Protein AF-A0A844IIH7-F1 (afdb_monomer_lite)

Sequence (148 aa):
MEWCVTLSLTHPTFAPYLIHIPNNVRYIDTTTEAIKEIASNPGGIYYASASEIVSQCNIKSLPIGQIKTSLVPPYRLPRIPQSKCPRRRNKINYDDFRNGNYPITRNLFVIIKQNGQSEEQAGKAYADWLLTDQGQELIENAGFIRIK

Structure (mmCIF, N/CA/C/O backbone):
data_AF-A0A844IIH7-F1
#
_entry.id   AF-A0A844IIH7-F1
#
loop_
_atom_site.group_PDB
_atom_site.id
_atom_site.type_symbol
_atom_site.label_atom_id
_atom_site.label_alt_id
_atom_site.label_comp_id
_atom_site.label_asym_id
_atom_site.label_entity_id
_atom_site.label_seq_id
_atom_site.pdbx_PDB_ins_code
_atom_site.Cartn_x
_atom_site.Cartn_y
_atom_site.Cartn_z
_atom_site.occupancy
_atom_site.B_iso_or_equiv
_atom_site.auth_seq_id
_atom_site.auth_comp_id
_atom_site.auth_asym_id
_atom_site.auth_atom_id
_atom_site.pdbx_PDB_model_num
ATOM 1 N N . MET A 1 1 ? 4.405 10.979 21.625 1.00 32.50 1 MET A N 1
ATOM 2 C CA . MET A 1 1 ? 3.662 9.737 21.909 1.00 32.50 1 MET A CA 1
ATOM 3 C C . MET A 1 1 ? 4.666 8.619 21.859 1.00 32.50 1 MET A C 1
ATOM 5 O O . MET A 1 1 ? 5.212 8.325 20.804 1.00 32.50 1 MET A O 1
ATOM 9 N N . GLU A 1 2 ? 5.029 8.197 23.059 1.00 30.05 2 GLU A N 1
ATOM 10 C CA . GLU A 1 2 ? 6.169 7.357 23.374 1.00 30.05 2 GLU A CA 1
ATOM 11 C C . GLU A 1 2 ? 6.027 5.949 22.811 1.00 30.05 2 GLU A C 1
ATOM 13 O O . GLU A 1 2 ? 4.968 5.322 22.855 1.00 30.05 2 GLU A O 1
ATOM 18 N N . TRP A 1 3 ? 7.149 5.454 22.310 1.00 28.56 3 TRP A N 1
ATOM 19 C CA . TRP A 1 3 ? 7.369 4.053 22.026 1.00 28.56 3 TRP A CA 1
ATOM 20 C C . 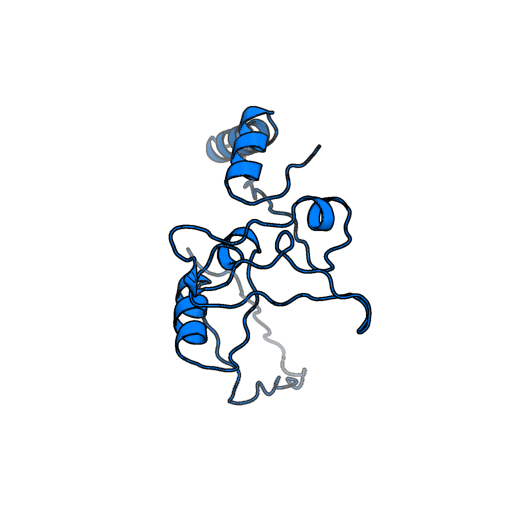TRP A 1 3 ? 7.387 3.287 23.348 1.00 28.56 3 TRP A C 1
ATOM 22 O O . TRP A 1 3 ? 8.332 3.398 24.126 1.00 28.56 3 TRP A O 1
ATOM 32 N N . CYS A 1 4 ? 6.358 2.481 23.598 1.00 28.75 4 CYS A N 1
ATOM 33 C CA . CYS A 1 4 ? 6.447 1.431 24.601 1.00 28.75 4 CYS A CA 1
ATOM 34 C C . CYS A 1 4 ? 7.271 0.279 24.009 1.00 28.75 4 CYS A C 1
ATOM 36 O O . CYS A 1 4 ? 6.738 -0.638 23.390 1.00 28.75 4 CYS A O 1
ATOM 38 N N . VAL A 1 5 ? 8.591 0.358 24.175 1.00 35.03 5 VAL A N 1
ATOM 39 C CA . VAL A 1 5 ? 9.467 -0.817 24.231 1.00 35.03 5 VAL A CA 1
ATOM 40 C C . VAL A 1 5 ? 10.253 -0.714 25.532 1.00 35.03 5 VAL A C 1
ATOM 42 O O . VAL A 1 5 ? 11.440 -0.411 25.557 1.00 35.03 5 VAL A O 1
ATOM 45 N N . THR A 1 6 ? 9.570 -0.941 26.649 1.00 30.81 6 THR A N 1
ATOM 46 C CA . THR A 1 6 ? 10.218 -1.233 27.930 1.00 30.81 6 THR A CA 1
ATOM 47 C C . THR A 1 6 ? 10.381 -2.744 28.038 1.00 30.81 6 THR A C 1
ATOM 49 O O . THR A 1 6 ? 9.588 -3.437 28.667 1.00 30.81 6 THR A O 1
ATOM 52 N N . LEU A 1 7 ? 11.432 -3.277 27.415 1.00 29.22 7 LEU A N 1
ATOM 53 C CA . LEU A 1 7 ? 11.997 -4.568 27.809 1.00 29.22 7 LEU A CA 1
ATOM 54 C C . LEU A 1 7 ? 13.049 -4.284 28.886 1.00 29.22 7 LEU A C 1
ATOM 56 O O . LEU A 1 7 ? 14.242 -4.174 28.616 1.00 29.22 7 LEU A O 1
ATOM 60 N N . SER A 1 8 ? 12.582 -4.104 30.124 1.00 31.02 8 SER A N 1
ATOM 61 C CA . SER A 1 8 ? 13.458 -4.118 31.296 1.00 31.02 8 SER A CA 1
ATOM 62 C C . SER A 1 8 ? 13.851 -5.569 31.576 1.00 31.02 8 SER A C 1
ATOM 64 O O . SER A 1 8 ? 13.122 -6.309 32.232 1.00 31.02 8 SER A O 1
ATOM 66 N N . LEU A 1 9 ? 14.987 -5.999 31.028 1.00 34.38 9 LEU A N 1
ATOM 67 C CA . LEU A 1 9 ? 15.642 -7.251 31.403 1.00 34.38 9 LEU A CA 1
ATOM 68 C C . LEU A 1 9 ? 16.663 -6.960 32.503 1.00 34.38 9 LEU A C 1
ATOM 70 O O . LEU A 1 9 ? 17.866 -6.908 32.267 1.00 34.38 9 LEU A O 1
ATOM 74 N N . THR A 1 10 ? 16.192 -6.780 33.732 1.00 42.12 10 THR A N 1
ATOM 75 C CA . THR A 1 10 ? 17.051 -6.907 34.911 1.00 42.12 10 THR A CA 1
ATOM 76 C C . THR A 1 10 ? 17.091 -8.377 35.321 1.00 42.12 10 THR A C 1
ATOM 78 O O . THR A 1 10 ? 16.328 -8.762 36.196 1.00 42.12 10 THR A O 1
ATOM 81 N N . HIS A 1 11 ? 17.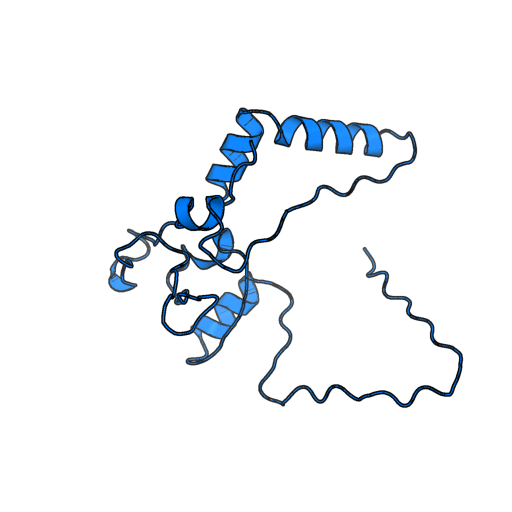917 -9.198 34.661 1.00 33.06 11 HIS A N 1
ATOM 82 C CA . HIS A 1 11 ? 18.519 -10.435 35.199 1.00 33.06 11 HIS A CA 1
ATOM 83 C C . HIS A 1 11 ? 19.737 -10.818 34.325 1.00 33.06 11 HIS A C 1
ATOM 85 O O . HIS A 1 11 ? 19.590 -10.968 33.110 1.00 33.06 11 HIS A O 1
ATOM 91 N N . PRO A 1 12 ? 20.948 -10.963 34.895 1.00 45.81 12 PRO A N 1
ATOM 92 C CA . PRO A 1 12 ? 22.164 -11.165 34.119 1.00 45.81 12 PRO A CA 1
ATOM 93 C C . PRO A 1 12 ? 22.390 -12.665 33.916 1.00 45.81 12 PRO A C 1
ATOM 95 O O . PRO A 1 12 ? 22.898 -13.319 34.817 1.00 45.81 12 PRO A O 1
ATOM 98 N N . THR A 1 13 ? 21.968 -13.244 32.787 1.00 44.81 13 THR A N 1
ATOM 99 C CA . THR A 1 13 ? 22.442 -14.576 32.308 1.00 44.81 13 THR A CA 1
ATOM 100 C C . THR A 1 13 ? 21.943 -14.953 30.905 1.00 44.81 13 THR A C 1
ATOM 102 O O . THR A 1 13 ? 21.889 -16.127 30.555 1.00 44.81 13 THR A O 1
ATOM 105 N N . PHE A 1 14 ? 21.651 -13.979 30.041 1.00 44.88 14 PHE A N 1
ATOM 106 C CA . PHE A 1 14 ? 21.502 -14.237 28.606 1.00 44.88 14 PHE A CA 1
ATOM 107 C C . PHE A 1 14 ? 22.575 -13.459 27.853 1.00 44.88 14 PHE A C 1
ATOM 109 O O . PHE A 1 14 ? 22.527 -12.235 27.763 1.00 44.88 14 PHE A O 1
ATOM 116 N N . ALA A 1 15 ? 23.579 -14.179 27.352 1.00 40.94 15 ALA A N 1
ATOM 117 C CA . ALA A 1 15 ? 24.555 -13.633 26.422 1.00 40.94 15 ALA A CA 1
ATOM 118 C C . ALA A 1 15 ? 23.800 -13.042 25.214 1.00 40.94 15 ALA A C 1
ATOM 120 O O . ALA A 1 15 ? 23.024 -13.765 24.580 1.00 40.94 15 ALA A O 1
ATOM 121 N N . PRO A 1 16 ? 23.966 -11.747 24.897 1.00 49.78 16 PRO A N 1
ATOM 122 C CA . PRO A 1 16 ? 23.274 -11.156 23.772 1.00 49.78 16 PRO A CA 1
ATOM 123 C C . PRO A 1 16 ? 23.910 -11.718 22.504 1.00 49.78 16 PRO A C 1
ATOM 125 O O . PRO A 1 16 ? 25.093 -11.505 22.239 1.00 49.78 16 PRO A O 1
ATOM 128 N N . TYR A 1 17 ? 23.122 -12.416 21.692 1.00 51.12 17 TYR A N 1
ATOM 129 C CA . TYR A 1 17 ? 23.420 -12.493 20.271 1.00 51.12 17 TYR A CA 1
ATOM 130 C C . TYR A 1 17 ? 23.379 -11.056 19.746 1.00 51.12 17 TYR A C 1
ATOM 132 O O . TYR A 1 17 ? 22.315 -10.515 19.452 1.00 51.12 17 TYR A O 1
ATOM 140 N N . LEU A 1 18 ? 24.543 -10.406 19.703 1.00 55.38 18 LEU A N 1
ATOM 141 C CA . LEU A 1 18 ? 24.745 -9.161 18.982 1.00 55.38 18 LEU A CA 1
ATOM 142 C C . LEU A 1 18 ? 24.399 -9.452 17.523 1.00 55.38 18 LEU A C 1
ATOM 144 O O . LEU A 1 18 ? 25.179 -10.073 16.802 1.00 55.38 18 LEU A O 1
ATOM 148 N N . ILE A 1 19 ? 23.203 -9.043 17.103 1.00 63.03 19 ILE A N 1
ATOM 149 C CA . ILE A 1 19 ? 22.839 -8.999 15.692 1.00 63.03 19 ILE A CA 1
ATOM 150 C C . ILE A 1 19 ? 23.809 -8.002 15.058 1.00 63.03 19 ILE A C 1
ATOM 152 O O . ILE A 1 19 ? 23.652 -6.790 15.194 1.00 63.03 19 ILE A O 1
ATOM 156 N N . HIS A 1 20 ? 24.863 -8.514 14.425 1.00 78.12 20 HIS A N 1
ATOM 157 C CA . HIS A 1 20 ? 25.786 -7.692 13.662 1.00 78.12 20 HIS A CA 1
ATOM 158 C C . HIS A 1 20 ? 25.077 -7.271 12.380 1.00 78.12 20 HIS A C 1
ATOM 160 O O . HIS A 1 20 ? 24.970 -8.037 11.422 1.00 78.12 20 HIS A O 1
ATOM 166 N N . ILE A 1 21 ? 24.541 -6.058 12.395 1.00 77.12 21 ILE A N 1
ATOM 167 C CA . ILE A 1 21 ? 23.981 -5.434 11.209 1.00 77.12 21 ILE A CA 1
ATOM 168 C C . ILE A 1 21 ? 25.163 -4.961 10.362 1.00 77.12 21 ILE A C 1
ATOM 170 O O . ILE A 1 21 ? 25.964 -4.161 10.850 1.00 77.12 21 ILE A O 1
ATOM 174 N N . PRO A 1 22 ? 25.319 -5.459 9.125 1.00 83.69 22 PRO A N 1
ATOM 175 C CA . PRO A 1 22 ? 26.442 -5.058 8.298 1.00 83.69 22 PRO A CA 1
ATOM 176 C C . PRO A 1 22 ? 26.363 -3.559 7.978 1.00 83.69 22 PRO A C 1
ATOM 178 O O . PRO A 1 22 ? 25.281 -2.988 7.843 1.00 83.69 22 PRO A O 1
ATOM 181 N N . ASN A 1 23 ? 27.527 -2.920 7.831 1.00 85.25 23 ASN A N 1
ATOM 182 C CA . ASN A 1 23 ? 27.671 -1.459 7.701 1.00 85.25 23 ASN A CA 1
ATOM 183 C C . ASN A 1 23 ? 26.930 -0.837 6.497 1.00 85.25 23 ASN A C 1
ATOM 185 O O . ASN A 1 23 ? 26.834 0.382 6.391 1.00 85.25 23 ASN A O 1
ATOM 189 N N . ASN A 1 24 ? 26.440 -1.656 5.566 1.00 86.81 24 ASN A N 1
ATOM 190 C CA . ASN A 1 24 ? 25.668 -1.238 4.398 1.00 86.81 24 ASN A CA 1
ATOM 191 C C . ASN A 1 24 ? 24.147 -1.203 4.640 1.00 86.81 24 ASN A C 1
ATOM 193 O O . ASN A 1 24 ? 23.399 -0.875 3.720 1.00 86.81 24 ASN A O 1
ATOM 197 N N . VAL A 1 25 ? 23.679 -1.540 5.843 1.00 91.69 25 VAL A N 1
ATOM 198 C CA . VAL A 1 25 ? 22.272 -1.419 6.237 1.00 91.69 25 VAL A CA 1
ATOM 199 C C . VAL A 1 25 ? 22.090 -0.131 7.030 1.00 91.69 25 VAL A C 1
ATOM 201 O O . VAL A 1 25 ? 22.803 0.130 7.996 1.00 91.69 25 VAL A O 1
ATOM 204 N N . ARG A 1 26 ? 21.114 0.681 6.623 1.00 90.44 26 ARG A N 1
ATOM 205 C CA . ARG A 1 26 ? 20.768 1.945 7.278 1.00 90.44 26 ARG A CA 1
ATOM 206 C C . ARG A 1 26 ? 19.304 1.928 7.684 1.00 90.44 26 ARG A C 1
ATOM 208 O O . ARG A 1 26 ? 18.444 1.576 6.878 1.00 90.44 26 ARG A O 1
ATOM 215 N N . TYR A 1 27 ? 19.036 2.333 8.919 1.00 91.88 27 TYR A N 1
ATOM 216 C CA . TYR A 1 27 ? 17.680 2.599 9.380 1.00 91.88 27 TYR A CA 1
ATOM 217 C C . TYR A 1 27 ? 17.199 3.937 8.821 1.00 91.88 27 TYR A C 1
ATOM 219 O O . TYR A 1 27 ? 17.949 4.913 8.803 1.00 91.88 27 TYR A O 1
ATOM 227 N N . ILE A 1 28 ? 15.962 3.951 8.330 1.00 94.19 28 ILE A N 1
ATOM 228 C CA . ILE A 1 28 ? 15.273 5.135 7.820 1.00 94.19 28 ILE A CA 1
ATOM 229 C C . ILE A 1 28 ? 13.844 5.080 8.352 1.00 94.19 28 ILE A C 1
ATOM 231 O O . ILE A 1 28 ? 13.190 4.040 8.239 1.00 94.19 28 ILE A O 1
ATOM 235 N N . ASP A 1 29 ? 13.376 6.188 8.917 1.00 93.50 29 ASP A N 1
ATOM 236 C CA . ASP A 1 29 ? 12.142 6.217 9.702 1.00 93.50 29 ASP A CA 1
ATOM 237 C C . ASP A 1 29 ? 10.880 6.231 8.833 1.00 93.50 29 ASP A C 1
ATOM 239 O O . ASP A 1 29 ? 9.841 5.704 9.234 1.00 93.50 29 ASP A O 1
ATOM 243 N N . THR A 1 30 ? 10.949 6.810 7.628 1.00 95.62 30 THR A N 1
ATOM 244 C CA . THR A 1 30 ? 9.768 6.989 6.773 1.00 95.62 30 THR A CA 1
ATOM 245 C C . THR A 1 30 ? 9.961 6.482 5.345 1.00 95.62 30 THR A C 1
ATOM 247 O O . THR A 1 30 ? 11.035 6.600 4.748 1.00 95.62 30 THR A O 1
ATOM 250 N N . THR A 1 31 ? 8.872 5.998 4.733 1.00 95.56 31 THR A N 1
ATOM 251 C CA . THR A 1 31 ? 8.849 5.618 3.310 1.00 95.56 31 THR A CA 1
ATOM 252 C C . THR A 1 31 ? 9.296 6.774 2.407 1.00 95.56 31 THR A C 1
ATOM 254 O O . THR A 1 31 ? 10.020 6.566 1.436 1.00 95.56 31 THR A O 1
ATOM 257 N N . THR A 1 32 ? 8.908 8.012 2.728 1.00 95.81 32 THR A N 1
ATOM 258 C CA . THR A 1 32 ? 9.266 9.204 1.943 1.00 95.81 32 THR A CA 1
ATOM 259 C C . THR A 1 32 ? 10.773 9.457 1.927 1.00 95.81 32 THR A C 1
ATOM 261 O O . THR A 1 32 ? 11.333 9.749 0.869 1.00 95.81 32 THR A O 1
ATOM 264 N N . GLU A 1 33 ? 11.441 9.352 3.076 1.00 96.12 33 GLU A N 1
ATOM 265 C CA . GLU A 1 33 ? 12.900 9.486 3.164 1.00 96.12 33 GLU A CA 1
ATOM 266 C C . GLU A 1 33 ? 13.598 8.336 2.442 1.00 96.12 33 GLU A C 1
ATOM 268 O O . GLU A 1 33 ? 14.520 8.576 1.665 1.00 96.12 33 GLU A O 1
ATOM 273 N N . ALA A 1 34 ? 13.100 7.107 2.598 1.00 96.12 34 ALA A N 1
ATOM 274 C CA . ALA A 1 34 ? 13.669 5.942 1.933 1.00 96.12 34 ALA A CA 1
ATOM 275 C C . ALA A 1 34 ? 13.576 6.043 0.400 1.00 96.12 34 ALA A C 1
ATOM 277 O O . ALA A 1 34 ? 14.533 5.717 -0.302 1.00 96.12 34 ALA A O 1
ATOM 278 N N . ILE A 1 35 ? 12.464 6.559 -0.139 1.00 95.94 35 ILE A N 1
ATOM 279 C CA . ILE A 1 35 ? 12.315 6.814 -1.580 1.00 95.94 35 ILE A CA 1
ATOM 280 C C . ILE A 1 35 ? 13.361 7.829 -2.068 1.00 95.94 35 ILE A C 1
ATOM 282 O O . ILE A 1 35 ? 13.961 7.616 -3.124 1.00 95.94 35 ILE A O 1
ATOM 286 N N . LYS A 1 36 ? 13.596 8.919 -1.322 1.00 95.50 36 LYS A N 1
ATOM 287 C CA . LYS A 1 36 ? 14.614 9.931 -1.668 1.00 95.50 36 LYS A CA 1
ATOM 288 C C . LYS A 1 36 ? 16.029 9.348 -1.627 1.00 95.50 36 LYS A C 1
ATOM 290 O O . LYS A 1 36 ? 16.821 9.618 -2.531 1.00 95.50 36 LYS A O 1
ATOM 295 N N . GLU A 1 37 ? 16.317 8.529 -0.617 1.00 95.38 37 GLU A N 1
ATOM 296 C CA . GLU A 1 37 ? 17.615 7.878 -0.453 1.00 95.38 37 GLU A CA 1
ATOM 297 C C . GLU A 1 37 ? 17.890 6.907 -1.609 1.00 95.38 37 GLU A C 1
ATOM 299 O O . GLU A 1 37 ? 18.922 7.009 -2.265 1.00 95.38 37 GLU A O 1
ATOM 304 N N . ILE A 1 38 ? 16.956 6.008 -1.932 1.00 94.75 38 ILE A N 1
ATOM 305 C CA . ILE A 1 38 ? 17.140 5.031 -3.020 1.00 94.75 38 ILE A CA 1
ATOM 306 C C . ILE A 1 38 ? 17.246 5.709 -4.382 1.00 94.75 38 ILE A C 1
ATOM 308 O O . ILE A 1 38 ? 18.030 5.273 -5.221 1.00 94.75 38 ILE A O 1
ATOM 312 N N . ALA A 1 39 ? 16.484 6.782 -4.614 1.00 94.56 39 ALA A N 1
ATOM 313 C CA . ALA A 1 39 ? 16.572 7.533 -5.864 1.00 94.56 39 ALA A CA 1
ATOM 314 C C . ALA A 1 39 ? 17.978 8.119 -6.100 1.00 94.56 39 ALA A C 1
ATOM 316 O O . ALA A 1 39 ? 18.376 8.287 -7.251 1.00 94.56 39 ALA A O 1
ATOM 317 N N . SER A 1 40 ? 18.726 8.396 -5.026 1.00 94.88 40 SER A N 1
ATOM 318 C CA . SER A 1 40 ? 20.088 8.946 -5.077 1.00 94.88 40 SER A CA 1
ATOM 319 C C . SER A 1 40 ? 21.189 7.882 -4.974 1.00 94.88 40 SER A C 1
ATOM 321 O O . SER A 1 40 ? 22.345 8.186 -5.248 1.00 94.88 40 SER A O 1
ATOM 323 N N . ASN A 1 41 ? 20.851 6.637 -4.615 1.00 94.31 41 ASN A N 1
ATOM 324 C CA . ASN A 1 41 ? 21.808 5.554 -4.378 1.00 94.31 41 ASN A CA 1
ATOM 325 C C . ASN A 1 41 ? 21.491 4.322 -5.247 1.00 94.31 41 ASN A C 1
ATOM 327 O O . ASN A 1 41 ? 20.722 3.445 -4.833 1.00 94.31 41 ASN A O 1
ATOM 331 N N . PRO A 1 42 ? 22.088 4.212 -6.450 1.00 91.44 42 PRO A N 1
ATOM 332 C CA . PRO A 1 42 ? 21.922 3.044 -7.308 1.00 91.44 42 PRO A CA 1
ATOM 333 C C . PRO A 1 42 ? 22.282 1.741 -6.582 1.00 91.44 42 PRO A C 1
ATOM 335 O O . PRO A 1 42 ? 23.350 1.620 -5.990 1.00 91.44 42 PRO A O 1
ATOM 338 N N . GLY A 1 43 ? 21.387 0.753 -6.639 1.00 91.94 43 GLY A N 1
ATOM 339 C CA . GLY A 1 43 ? 21.550 -0.528 -5.938 1.00 91.94 43 GLY A CA 1
ATOM 340 C C . GLY A 1 43 ? 20.961 -0.562 -4.524 1.00 91.94 43 GLY A C 1
ATOM 341 O O . GLY A 1 43 ? 20.879 -1.642 -3.945 1.00 91.94 43 GLY A O 1
ATOM 342 N N . GLY A 1 44 ? 20.493 0.572 -3.989 1.00 94.38 44 GLY A N 1
ATOM 343 C CA . GLY A 1 44 ? 19.727 0.608 -2.744 1.00 94.38 44 GLY A CA 1
ATOM 344 C C . GLY A 1 44 ? 18.413 -0.175 -2.851 1.00 94.38 44 GLY A C 1
ATOM 345 O O . GLY A 1 44 ? 17.717 -0.114 -3.868 1.00 94.38 44 GLY A O 1
ATOM 346 N N . ILE A 1 45 ? 18.064 -0.910 -1.792 1.00 95.12 45 ILE A N 1
ATOM 347 C CA . ILE A 1 45 ? 16.839 -1.714 -1.698 1.00 95.12 45 ILE A CA 1
ATOM 348 C C . ILE A 1 45 ? 16.092 -1.319 -0.424 1.00 95.12 45 ILE A C 1
ATOM 350 O O . ILE A 1 45 ? 16.687 -1.190 0.641 1.00 95.12 45 ILE A O 1
ATOM 354 N N . TYR A 1 46 ? 14.777 -1.160 -0.540 1.00 95.50 46 TYR A N 1
ATOM 355 C CA . TYR A 1 46 ? 13.861 -0.877 0.563 1.00 95.50 46 TYR A CA 1
ATOM 356 C 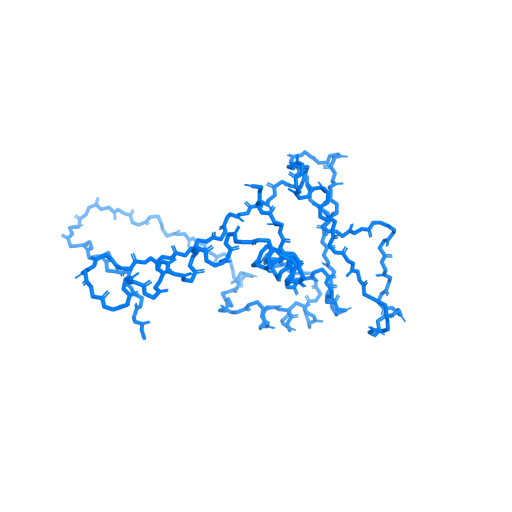C . TYR A 1 46 ? 12.537 -1.591 0.316 1.00 95.50 46 TYR A C 1
ATOM 358 O O . TYR A 1 46 ? 12.191 -1.888 -0.832 1.00 95.50 46 TYR A O 1
ATOM 366 N N . TYR A 1 47 ? 11.786 -1.834 1.385 1.00 93.94 47 TYR A N 1
ATOM 367 C CA . TYR A 1 47 ? 10.452 -2.414 1.317 1.00 93.94 47 TYR A CA 1
ATOM 368 C C . TYR A 1 47 ? 9.432 -1.429 1.905 1.00 93.94 47 TYR A C 1
ATOM 370 O O . TYR A 1 47 ? 9.682 -0.806 2.931 1.00 93.94 47 TYR A O 1
ATOM 378 N N . ALA A 1 48 ? 8.280 -1.294 1.251 1.00 94.56 48 ALA A N 1
ATOM 379 C CA . ALA A 1 48 ? 7.170 -0.450 1.693 1.00 94.56 48 ALA A CA 1
ATOM 380 C C . ALA A 1 48 ? 5.852 -0.917 1.066 1.00 94.56 48 ALA A C 1
ATOM 382 O O . ALA A 1 48 ? 5.828 -1.883 0.297 1.00 94.56 48 ALA A O 1
ATOM 383 N N . SER A 1 49 ? 4.750 -0.238 1.400 1.00 94.50 49 SER A N 1
ATOM 384 C CA . SER A 1 49 ? 3.446 -0.529 0.809 1.00 94.50 49 SER A CA 1
ATOM 385 C C . SER A 1 49 ? 3.465 -0.318 -0.707 1.00 94.50 49 SER A C 1
ATOM 387 O O . SER A 1 49 ? 4.019 0.661 -1.212 1.00 94.50 49 SER A O 1
ATOM 389 N N . ALA A 1 50 ? 2.794 -1.199 -1.454 1.00 95.25 50 ALA A N 1
ATOM 390 C CA . ALA A 1 50 ? 2.651 -1.045 -2.901 1.00 95.25 50 ALA A CA 1
ATOM 391 C C . ALA A 1 50 ? 1.970 0.286 -3.276 1.00 95.25 50 ALA A C 1
ATOM 393 O O . ALA A 1 50 ? 2.355 0.898 -4.276 1.00 95.25 50 ALA A O 1
ATOM 394 N N . SER A 1 51 ? 1.033 0.761 -2.444 1.00 94.62 51 SER A N 1
ATOM 395 C CA . SER A 1 51 ? 0.360 2.059 -2.597 1.00 94.62 51 SER A CA 1
ATOM 396 C C . SER A 1 51 ? 1.310 3.254 -2.569 1.00 94.62 51 SER A C 1
ATOM 398 O O . SER A 1 51 ? 1.075 4.241 -3.260 1.00 94.62 51 SER A O 1
ATOM 400 N N . GLU A 1 52 ? 2.422 3.150 -1.844 1.00 94.75 52 GLU A N 1
ATOM 401 C CA . GLU A 1 52 ? 3.411 4.222 -1.727 1.00 94.75 52 GLU A CA 1
ATOM 402 C C . GLU A 1 52 ? 4.476 4.156 -2.827 1.00 94.75 52 GLU A C 1
ATOM 404 O O . GLU A 1 52 ? 5.049 5.183 -3.188 1.00 94.75 52 GLU A O 1
ATOM 409 N N . ILE A 1 53 ? 4.747 2.963 -3.371 1.00 95.25 53 ILE A N 1
ATOM 410 C CA . ILE A 1 53 ? 5.911 2.700 -4.230 1.00 95.25 53 ILE A CA 1
ATOM 411 C C . ILE A 1 53 ? 5.554 2.595 -5.715 1.00 95.25 53 ILE A C 1
ATOM 413 O O . ILE A 1 53 ? 6.295 3.100 -6.559 1.00 95.25 53 ILE A O 1
ATOM 417 N N . VAL A 1 54 ? 4.441 1.948 -6.076 1.00 95.88 54 VAL A N 1
ATOM 418 C CA . VAL A 1 54 ? 4.171 1.570 -7.476 1.00 95.88 54 VAL A CA 1
ATOM 419 C C . VAL A 1 54 ? 4.078 2.786 -8.399 1.00 95.88 54 VAL A C 1
ATOM 421 O O . VAL A 1 54 ? 4.623 2.757 -9.499 1.00 95.88 54 VAL A O 1
ATOM 424 N N . SER A 1 55 ? 3.444 3.872 -7.961 1.00 94.81 55 SER A N 1
ATOM 425 C CA . SER A 1 55 ? 3.265 5.087 -8.764 1.00 94.81 55 SER A CA 1
ATOM 426 C C . SER A 1 55 ? 4.453 6.058 -8.718 1.00 94.81 55 SER A C 1
ATOM 428 O O . SER A 1 55 ? 4.369 7.144 -9.307 1.00 94.81 55 SER A O 1
ATOM 430 N N . GLN A 1 56 ? 5.540 5.719 -8.017 1.00 95.12 56 GLN A N 1
ATOM 431 C CA . GLN A 1 56 ? 6.733 6.562 -7.939 1.00 95.12 56 GLN A CA 1
ATOM 432 C C . GLN A 1 56 ? 7.519 6.518 -9.249 1.00 95.12 56 GLN A C 1
ATOM 434 O O . GLN A 1 56 ? 7.644 5.480 -9.894 1.00 95.12 56 GLN A O 1
ATOM 439 N N . CYS A 1 57 ? 8.054 7.669 -9.650 1.00 92.94 57 CYS A N 1
ATOM 440 C CA . CYS A 1 57 ? 8.734 7.813 -10.938 1.00 92.94 57 CYS A CA 1
ATOM 441 C C . CYS A 1 57 ? 10.251 7.637 -10.848 1.00 92.94 57 CYS A C 1
ATOM 443 O O . CYS A 1 57 ? 10.865 7.213 -11.821 1.00 92.94 57 CYS A O 1
ATOM 445 N N . ASN A 1 58 ? 10.846 7.947 -9.696 1.00 91.75 58 ASN A N 1
ATOM 446 C CA . ASN A 1 58 ? 12.303 8.006 -9.533 1.00 91.75 58 ASN A CA 1
ATOM 447 C C . ASN A 1 58 ? 12.904 6.712 -8.973 1.00 91.75 58 ASN A C 1
ATOM 449 O O . ASN A 1 58 ? 14.107 6.636 -8.760 1.00 91.75 58 ASN A O 1
ATOM 453 N N . ILE A 1 59 ? 12.070 5.699 -8.739 1.00 93.94 59 ILE A N 1
ATOM 454 C CA . ILE A 1 59 ? 12.479 4.386 -8.248 1.00 93.94 59 ILE A CA 1
ATOM 455 C C . ILE A 1 59 ? 11.797 3.286 -9.062 1.00 93.94 59 ILE A C 1
ATOM 457 O O . ILE A 1 59 ? 10.831 3.522 -9.793 1.00 93.94 59 ILE A O 1
ATOM 461 N N . LYS A 1 60 ? 12.308 2.061 -8.946 1.00 92.81 60 LYS A N 1
ATOM 462 C CA . LYS A 1 60 ? 11.771 0.882 -9.627 1.00 92.81 60 LYS A CA 1
ATOM 463 C C . LYS A 1 60 ? 11.258 -0.115 -8.595 1.00 92.81 60 LYS A C 1
ATOM 465 O O . LYS A 1 60 ? 12.037 -0.622 -7.798 1.00 92.81 60 LYS A O 1
ATOM 470 N N . SER A 1 61 ? 9.977 -0.458 -8.673 1.00 94.62 61 SER A N 1
ATOM 471 C CA . SER A 1 61 ? 9.442 -1.625 -7.974 1.00 94.62 61 SER A CA 1
ATOM 472 C C . SER A 1 61 ? 9.885 -2.920 -8.662 1.00 94.62 61 SER A C 1
ATOM 474 O O . SER A 1 61 ? 9.965 -3.003 -9.896 1.00 94.62 61 SER A O 1
ATOM 476 N N . LEU A 1 62 ? 10.205 -3.930 -7.856 1.00 94.06 62 LEU A N 1
ATOM 477 C CA . LEU A 1 62 ? 10.718 -5.215 -8.321 1.00 94.06 62 LEU A CA 1
ATOM 478 C C . LEU A 1 62 ? 9.633 -6.295 -8.222 1.00 94.06 62 LEU A C 1
ATOM 480 O O . LEU A 1 62 ? 8.931 -6.344 -7.213 1.00 94.06 62 LEU A O 1
ATOM 484 N N . PRO A 1 63 ? 9.489 -7.157 -9.244 1.00 96.00 63 PRO A N 1
ATOM 485 C CA . PRO A 1 63 ? 8.728 -8.390 -9.116 1.00 96.00 63 PRO A CA 1
ATOM 486 C C . PRO A 1 63 ? 9.366 -9.308 -8.075 1.00 96.00 63 PRO A C 1
ATOM 488 O O . PRO A 1 63 ? 10.587 -9.475 -8.067 1.00 96.00 63 PRO A O 1
ATOM 491 N N . ILE A 1 64 ? 8.542 -9.925 -7.236 1.00 96.25 64 ILE A N 1
ATOM 492 C CA . ILE A 1 64 ? 8.976 -10.918 -6.250 1.00 96.25 64 ILE A CA 1
ATOM 493 C C . ILE A 1 64 ? 8.092 -12.154 -6.356 1.00 96.25 64 ILE A C 1
ATOM 495 O O . ILE A 1 64 ? 6.957 -12.084 -6.821 1.00 96.25 64 ILE A O 1
ATOM 499 N N . GLY A 1 65 ? 8.621 -13.299 -5.950 1.00 95.31 65 GLY A N 1
ATOM 500 C CA . GLY A 1 65 ? 7.926 -14.575 -6.021 1.00 95.31 65 GLY A CA 1
ATOM 501 C C . GLY A 1 65 ? 8.284 -15.445 -4.832 1.00 95.31 65 GLY A C 1
ATOM 502 O O . GLY A 1 65 ? 9.365 -15.298 -4.263 1.00 95.31 65 GLY A O 1
ATOM 503 N N . GLN A 1 66 ? 7.393 -16.370 -4.477 1.00 91.81 66 GLN A N 1
ATOM 504 C CA . GLN A 1 66 ? 7.695 -17.400 -3.475 1.00 91.81 66 GLN A CA 1
ATOM 505 C C . GLN A 1 66 ? 8.809 -18.342 -3.959 1.00 91.81 66 GLN A C 1
ATOM 507 O O . GLN A 1 66 ? 9.575 -18.873 -3.160 1.00 91.81 66 GLN A O 1
ATOM 512 N N . ILE A 1 67 ? 8.926 -18.514 -5.281 1.00 93.56 67 ILE A N 1
ATOM 513 C CA . ILE A 1 67 ? 9.974 -19.290 -5.946 1.00 93.56 67 ILE A CA 1
ATOM 514 C C . ILE A 1 67 ? 10.674 -18.444 -7.014 1.00 93.56 67 ILE A C 1
ATOM 516 O O . ILE A 1 67 ? 10.073 -17.558 -7.622 1.00 93.56 67 ILE A O 1
ATOM 520 N N . LYS A 1 68 ? 11.950 -18.749 -7.281 1.00 90.44 68 LYS A N 1
ATOM 521 C CA . LYS A 1 68 ? 12.826 -17.955 -8.168 1.00 90.44 68 LYS A CA 1
ATOM 522 C C . LYS A 1 68 ? 12.304 -17.799 -9.603 1.00 90.44 68 LYS A C 1
ATOM 524 O O . LYS A 1 68 ? 12.637 -16.820 -10.260 1.00 90.44 68 LYS A O 1
ATOM 529 N N . THR A 1 69 ? 11.526 -18.760 -10.093 1.00 93.00 69 THR A N 1
ATOM 530 C CA . THR A 1 69 ? 11.042 -18.813 -11.481 1.00 93.00 69 THR A CA 1
ATOM 531 C C . THR A 1 69 ? 9.675 -18.162 -11.684 1.00 93.00 69 THR A C 1
ATOM 533 O O . THR A 1 69 ? 9.294 -17.926 -12.826 1.00 93.00 69 THR A O 1
ATOM 536 N N . SER A 1 70 ? 8.945 -17.849 -10.608 1.00 94.56 70 SER A N 1
ATOM 537 C CA . SER A 1 70 ? 7.579 -17.315 -10.673 1.00 94.56 70 SER A CA 1
ATOM 538 C C . SER A 1 70 ? 7.502 -15.966 -9.970 1.00 94.56 70 SER A C 1
ATOM 540 O O . SER A 1 70 ? 7.037 -15.864 -8.835 1.00 94.56 70 SER A O 1
ATOM 542 N N . LEU A 1 71 ? 8.006 -14.929 -10.639 1.00 96.56 71 LEU A N 1
ATOM 543 C CA . LEU A 1 71 ? 7.998 -13.567 -10.116 1.00 96.56 71 LEU A CA 1
ATOM 544 C C . LEU A 1 71 ? 6.711 -12.840 -10.504 1.00 96.56 71 LEU A C 1
ATOM 546 O O . LEU A 1 71 ? 6.355 -12.773 -11.680 1.00 96.56 71 LEU A O 1
ATOM 550 N N . VAL A 1 72 ? 6.070 -12.223 -9.518 1.00 97.06 72 VAL A N 1
ATOM 551 C CA . VAL A 1 72 ? 4.836 -11.456 -9.681 1.00 97.06 72 VAL A CA 1
ATOM 552 C C . VAL A 1 72 ? 5.159 -9.967 -9.509 1.00 97.06 72 VAL A C 1
ATOM 554 O O . VAL A 1 72 ? 5.691 -9.569 -8.468 1.00 97.06 72 VAL A O 1
ATOM 557 N N . PRO A 1 73 ? 4.922 -9.109 -10.520 1.00 96.75 73 PRO A N 1
ATOM 558 C CA . PRO A 1 73 ? 5.131 -7.671 -10.392 1.00 96.75 73 PRO A CA 1
ATOM 559 C C . PRO A 1 73 ? 4.045 -7.032 -9.508 1.00 96.75 73 PRO A C 1
ATOM 561 O O . PRO A 1 73 ? 2.870 -7.358 -9.658 1.00 96.75 73 PRO A O 1
ATOM 564 N N . PRO A 1 74 ? 4.374 -6.029 -8.672 1.00 96.19 74 PRO A N 1
ATOM 565 C CA . PRO A 1 74 ? 3.362 -5.298 -7.899 1.00 96.19 74 PRO A CA 1
ATOM 566 C C . PRO A 1 74 ? 2.540 -4.308 -8.751 1.00 96.19 74 PRO A C 1
ATOM 568 O O . PRO A 1 74 ? 1.705 -3.568 -8.232 1.00 96.19 74 PRO A O 1
ATOM 571 N N . TYR A 1 75 ? 2.785 -4.240 -10.062 1.00 96.31 75 TYR A N 1
ATOM 572 C CA . TYR A 1 75 ? 2.169 -3.298 -10.994 1.00 96.31 75 TYR A CA 1
ATOM 573 C C . TYR A 1 75 ? 1.562 -4.010 -12.200 1.00 96.31 75 TYR A C 1
ATOM 575 O O . TYR A 1 75 ? 2.015 -5.081 -12.599 1.00 96.31 75 TYR A O 1
ATOM 583 N N . ARG A 1 76 ? 0.557 -3.383 -12.814 1.00 96.12 76 ARG A N 1
ATOM 584 C CA . ARG A 1 76 ? -0.074 -3.883 -14.040 1.00 96.12 76 ARG A CA 1
ATOM 585 C C . ARG A 1 76 ? 0.923 -3.873 -15.191 1.00 96.12 76 ARG A C 1
ATOM 587 O O . ARG A 1 76 ? 1.598 -2.868 -15.424 1.00 96.12 76 ARG A O 1
ATOM 594 N N . LEU A 1 77 ? 0.980 -4.974 -15.929 1.00 95.25 77 LEU A N 1
ATOM 595 C CA . LEU A 1 77 ? 1.767 -5.060 -17.152 1.00 95.25 77 LEU A CA 1
ATOM 596 C C . LEU A 1 77 ? 1.074 -4.309 -18.308 1.00 95.25 77 LEU A C 1
ATOM 598 O O . LEU A 1 77 ? -0.156 -4.253 -18.354 1.00 95.25 77 LEU A O 1
ATOM 602 N N . PRO A 1 78 ? 1.842 -3.746 -19.257 1.00 94.62 78 PRO A N 1
ATOM 603 C CA . PRO A 1 78 ? 3.302 -3.633 -19.249 1.00 94.62 78 PRO A CA 1
ATOM 604 C C . PRO A 1 78 ? 3.801 -2.540 -18.287 1.00 94.62 78 PRO A C 1
ATOM 606 O O . PRO A 1 78 ? 3.115 -1.543 -18.051 1.00 94.62 78 PRO A O 1
ATOM 609 N N . ARG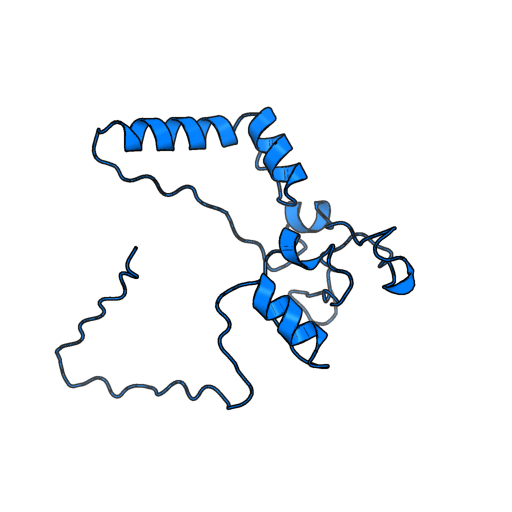 A 1 79 ? 5.038 -2.689 -17.786 1.00 93.69 79 ARG A N 1
ATOM 610 C CA . ARG A 1 79 ? 5.699 -1.650 -16.977 1.00 93.69 79 ARG A CA 1
ATOM 611 C C . ARG A 1 79 ? 5.767 -0.341 -17.763 1.00 93.69 79 ARG A C 1
ATOM 613 O O . ARG A 1 79 ? 6.297 -0.297 -18.872 1.00 93.69 79 ARG A O 1
ATOM 620 N N . ILE A 1 80 ? 5.320 0.745 -17.150 1.00 94.56 80 ILE A N 1
ATOM 621 C CA . ILE A 1 80 ? 5.448 2.090 -17.703 1.00 94.56 80 ILE A CA 1
ATOM 622 C C . ILE A 1 80 ? 6.876 2.601 -17.452 1.00 94.56 80 ILE A C 1
ATOM 624 O O . ILE A 1 80 ? 7.326 2.601 -16.299 1.00 94.56 80 ILE A O 1
ATOM 628 N N . PRO A 1 81 ? 7.607 3.017 -18.506 1.00 92.44 81 PRO A N 1
ATOM 629 C CA . PRO A 1 81 ? 8.967 3.522 -18.370 1.00 92.44 81 PRO A CA 1
ATOM 630 C C . PRO A 1 81 ? 8.983 4.927 -17.762 1.00 92.44 81 PRO A C 1
ATOM 632 O O . PRO A 1 81 ? 8.058 5.719 -17.953 1.00 92.44 81 PRO A O 1
ATOM 635 N N . GLN A 1 82 ? 10.084 5.261 -17.087 1.00 90.00 82 GLN A N 1
ATOM 636 C CA . GLN A 1 82 ? 10.268 6.546 -16.405 1.00 90.00 82 GLN A CA 1
ATOM 637 C C . GLN A 1 82 ? 10.167 7.752 -17.353 1.00 90.00 82 GLN A C 1
ATOM 639 O O . GLN A 1 82 ? 9.686 8.802 -16.948 1.00 90.00 82 GLN A O 1
ATOM 644 N N . SER A 1 83 ? 10.504 7.600 -18.637 1.00 94.00 83 SER A N 1
ATOM 645 C CA . SER A 1 83 ? 10.346 8.660 -19.648 1.00 94.00 83 SER A CA 1
ATOM 646 C C . SER A 1 83 ? 8.895 9.108 -19.874 1.00 94.00 83 SER A C 1
ATOM 648 O O . SER A 1 83 ? 8.659 10.155 -20.471 1.00 94.00 83 SER A O 1
ATOM 650 N N . LYS A 1 84 ? 7.903 8.328 -19.422 1.00 95.50 84 LYS A N 1
ATOM 651 C CA . LYS A 1 84 ? 6.477 8.689 -19.485 1.00 95.50 84 LYS A CA 1
ATOM 652 C C . LYS A 1 84 ? 5.973 9.357 -18.203 1.00 95.50 84 LYS A C 1
ATOM 654 O O . LYS A 1 84 ? 4.845 9.850 -18.185 1.00 95.50 84 LYS A O 1
ATOM 659 N N . CYS A 1 85 ? 6.786 9.409 -17.154 1.00 93.00 85 CYS A N 1
ATOM 660 C CA . CYS A 1 85 ? 6.461 10.124 -15.931 1.00 93.00 85 CYS A CA 1
ATOM 661 C C . CYS A 1 85 ? 6.628 11.651 -16.085 1.00 93.00 85 CYS A C 1
ATOM 663 O O . CYS A 1 85 ? 7.424 12.102 -16.902 1.00 93.00 85 CYS A O 1
ATOM 665 N N . PRO A 1 86 ? 5.893 12.461 -15.297 1.00 94.69 86 PRO A N 1
ATOM 666 C CA . PRO A 1 86 ? 4.823 12.056 -14.383 1.00 94.69 86 PRO A CA 1
ATOM 667 C C . PRO A 1 86 ? 3.468 11.852 -15.086 1.00 94.69 86 PRO A C 1
ATOM 669 O O . PRO A 1 86 ? 2.509 11.462 -14.424 1.00 94.69 86 PRO A O 1
ATOM 672 N N . ARG A 1 87 ? 3.383 12.095 -16.407 1.00 96.62 87 ARG A N 1
ATOM 673 C CA . ARG A 1 87 ? 2.133 12.052 -17.195 1.00 96.62 87 ARG A CA 1
ATOM 674 C C . ARG A 1 87 ? 1.445 10.686 -17.168 1.00 96.62 87 ARG A C 1
ATOM 676 O O . ARG A 1 87 ? 0.223 10.615 -17.179 1.00 96.62 87 ARG A O 1
ATOM 683 N N . ARG A 1 88 ? 2.218 9.600 -17.137 1.00 95.81 88 ARG A N 1
ATOM 684 C CA . ARG A 1 88 ? 1.719 8.228 -17.016 1.00 95.81 88 ARG A CA 1
ATOM 685 C C . ARG A 1 88 ? 2.570 7.479 -15.992 1.00 95.81 88 ARG A C 1
ATOM 687 O O . ARG A 1 88 ? 3.784 7.392 -16.149 1.00 95.81 88 ARG A O 1
ATOM 694 N N . ARG A 1 89 ? 1.924 6.939 -14.957 1.00 95.69 89 ARG A N 1
ATOM 695 C CA . ARG A 1 89 ? 2.549 6.203 -13.844 1.00 95.69 89 ARG A CA 1
ATOM 696 C C . ARG A 1 89 ? 2.081 4.753 -13.833 1.00 95.69 89 ARG A C 1
ATOM 698 O O . ARG A 1 89 ? 0.982 4.464 -14.310 1.00 95.69 89 ARG A O 1
ATOM 705 N N . ASN A 1 90 ? 2.898 3.856 -13.282 1.00 96.19 90 ASN A N 1
ATOM 706 C CA . ASN A 1 90 ? 2.475 2.476 -13.036 1.00 96.19 90 ASN A CA 1
ATOM 707 C C . ASN A 1 90 ? 1.262 2.451 -12.097 1.00 96.19 90 ASN A C 1
ATOM 709 O O . ASN A 1 90 ? 1.127 3.299 -11.215 1.00 96.19 90 ASN A O 1
ATOM 713 N N . LYS A 1 91 ? 0.378 1.475 -12.315 1.00 95.00 91 LYS A N 1
ATOM 714 C CA . LYS A 1 91 ? -0.795 1.214 -11.475 1.00 95.00 91 LYS A CA 1
ATOM 715 C C . LYS A 1 91 ? -0.612 -0.115 -10.763 1.00 95.00 91 LYS A C 1
ATOM 717 O O . LYS A 1 91 ? -0.045 -1.034 -11.351 1.00 95.00 91 LYS A O 1
ATOM 722 N N . ILE A 1 92 ? -1.107 -0.210 -9.535 1.00 95.38 92 ILE A N 1
ATOM 723 C CA . ILE A 1 92 ? -1.035 -1.421 -8.711 1.00 95.38 92 ILE A CA 1
ATOM 724 C C . ILE A 1 92 ? -1.788 -2.565 -9.400 1.00 95.38 92 ILE A C 1
ATOM 726 O O . ILE A 1 92 ? -2.848 -2.357 -10.006 1.00 95.38 92 ILE A O 1
ATOM 730 N N . ASN A 1 93 ? -1.229 -3.774 -9.329 1.00 95.06 93 ASN A N 1
ATOM 731 C CA . ASN A 1 93 ? -1.895 -4.981 -9.811 1.00 95.06 93 ASN A CA 1
ATOM 732 C C . ASN A 1 93 ? -2.824 -5.572 -8.743 1.00 95.06 93 ASN A C 1
ATOM 734 O O . ASN A 1 93 ? -2.499 -6.577 -8.117 1.00 95.06 93 ASN A O 1
ATOM 738 N N . TYR A 1 94 ? -3.964 -4.920 -8.511 1.00 93.31 94 TYR A N 1
ATOM 739 C CA . TYR A 1 94 ? -4.901 -5.320 -7.458 1.00 93.31 94 TYR A CA 1
ATOM 740 C C . TYR A 1 94 ? -5.342 -6.790 -7.537 1.00 93.31 94 TYR A C 1
ATOM 742 O O . TYR A 1 94 ? -5.572 -7.387 -6.492 1.00 93.31 94 TYR A O 1
ATOM 750 N N . ASP A 1 95 ? -5.417 -7.391 -8.728 1.00 93.81 95 ASP A N 1
ATOM 751 C CA . ASP A 1 95 ? -5.866 -8.779 -8.883 1.00 93.81 95 ASP A CA 1
ATOM 752 C C . ASP A 1 95 ? -4.863 -9.777 -8.288 1.00 93.81 95 ASP A C 1
ATOM 754 O O . ASP A 1 95 ? -5.259 -10.675 -7.547 1.00 93.81 95 ASP A O 1
ATOM 758 N N . ASP A 1 96 ? -3.561 -9.580 -8.515 1.00 95.31 96 ASP A N 1
ATOM 759 C CA . ASP A 1 96 ? -2.526 -10.453 -7.943 1.00 95.31 96 ASP A CA 1
ATOM 760 C C . ASP A 1 96 ? -2.402 -10.304 -6.425 1.00 95.31 96 ASP A C 1
ATOM 762 O O . ASP A 1 96 ? -2.126 -11.281 -5.728 1.00 95.31 96 ASP A O 1
ATOM 766 N N . PHE A 1 97 ? -2.636 -9.102 -5.894 1.00 94.38 97 PHE A N 1
ATOM 767 C CA . PHE A 1 97 ? -2.705 -8.898 -4.447 1.00 94.38 97 PHE A CA 1
ATOM 768 C C . PHE A 1 97 ? -3.959 -9.545 -3.845 1.00 94.38 97 PHE A C 1
ATOM 770 O O . PHE A 1 97 ? -3.872 -10.206 -2.815 1.00 94.38 97 PHE A O 1
ATOM 777 N N . ARG A 1 98 ? -5.120 -9.386 -4.490 1.00 91.81 98 ARG A N 1
ATOM 778 C CA . ARG A 1 98 ? -6.409 -9.908 -4.010 1.00 91.81 98 ARG A CA 1
ATOM 779 C C . ARG A 1 98 ? -6.466 -11.434 -4.022 1.00 91.81 98 ARG A C 1
ATOM 781 O O . ARG A 1 98 ? -7.039 -12.019 -3.112 1.00 91.81 98 ARG A O 1
ATOM 788 N N . ASN A 1 99 ? -5.873 -12.065 -5.030 1.00 92.56 99 ASN A N 1
ATOM 789 C CA . ASN A 1 99 ? -5.887 -13.520 -5.184 1.00 92.56 99 ASN A CA 1
ATOM 790 C C . ASN A 1 99 ? -4.746 -14.223 -4.426 1.00 92.56 99 ASN A C 1
ATOM 792 O O . ASN A 1 99 ? -4.648 -15.444 -4.478 1.00 92.56 99 ASN A O 1
ATOM 796 N N . GLY A 1 100 ? -3.878 -13.473 -3.733 1.00 91.38 100 GLY A N 1
ATOM 797 C CA . GLY A 1 100 ? -2.746 -14.034 -2.988 1.00 91.38 100 GLY A CA 1
ATOM 798 C C . GLY A 1 100 ? -1.567 -14.481 -3.861 1.00 91.38 100 GLY A C 1
ATOM 799 O O . GLY A 1 100 ? -0.670 -15.162 -3.371 1.00 91.38 100 GLY A O 1
ATOM 800 N N . ASN A 1 101 ? -1.537 -14.087 -5.138 1.00 94.31 101 ASN A N 1
ATOM 801 C CA . ASN A 1 101 ? -0.419 -14.378 -6.039 1.00 94.31 101 ASN A CA 1
ATOM 802 C C . ASN A 1 101 ? 0.828 -13.571 -5.652 1.00 94.31 101 ASN A C 1
ATOM 804 O O . ASN A 1 101 ? 1.953 -14.063 -5.753 1.00 94.31 101 ASN A O 1
ATOM 808 N N . TYR A 1 102 ? 0.641 -12.323 -5.209 1.00 95.62 102 TYR A N 1
ATOM 809 C CA . TYR A 1 102 ? 1.742 -11.509 -4.711 1.00 95.62 102 TYR A CA 1
ATOM 810 C C . TYR A 1 102 ? 2.123 -11.951 -3.286 1.00 95.62 102 TYR A C 1
ATOM 812 O O . TYR A 1 102 ? 1.278 -11.919 -2.393 1.00 95.62 102 TYR A O 1
ATOM 820 N N . PRO A 1 103 ? 3.385 -12.335 -3.029 1.00 94.44 103 PRO A N 1
ATOM 821 C CA . PRO A 1 103 ? 3.743 -13.101 -1.833 1.00 94.44 103 PRO A CA 1
ATOM 822 C C . PRO A 1 103 ? 3.776 -12.302 -0.525 1.00 94.44 103 PRO A C 1
ATOM 824 O O . PRO A 1 103 ? 3.858 -12.904 0.541 1.00 94.44 103 PRO A O 1
ATOM 827 N N . ILE A 1 104 ? 3.766 -10.967 -0.581 1.00 92.44 104 ILE A N 1
ATOM 828 C CA . ILE A 1 104 ? 3.851 -10.113 0.609 1.00 92.44 104 ILE A CA 1
ATOM 829 C C . ILE A 1 104 ? 2.633 -9.196 0.661 1.00 92.44 104 ILE A C 1
ATOM 831 O O . ILE A 1 104 ? 2.556 -8.193 -0.050 1.00 92.44 104 ILE A O 1
ATOM 835 N N . THR A 1 105 ? 1.707 -9.531 1.551 1.00 92.12 105 THR A N 1
ATOM 836 C CA . THR A 1 105 ? 0.525 -8.738 1.899 1.00 92.12 105 THR A CA 1
ATOM 837 C C . THR A 1 105 ? 0.449 -8.577 3.410 1.00 92.12 105 THR A C 1
ATOM 839 O O . THR A 1 105 ? 0.913 -9.435 4.158 1.00 92.12 105 THR A O 1
ATOM 842 N N . ARG A 1 106 ? -0.157 -7.485 3.875 1.00 90.75 106 ARG A N 1
ATOM 843 C CA . ARG A 1 106 ? -0.433 -7.266 5.297 1.00 90.75 106 ARG A CA 1
ATOM 844 C C . ARG A 1 106 ? -1.818 -6.667 5.470 1.00 90.75 106 ARG A C 1
ATOM 846 O O . ARG A 1 106 ? -2.236 -5.856 4.645 1.00 90.75 106 ARG A O 1
ATOM 853 N N . ASN A 1 107 ? -2.475 -7.025 6.563 1.00 91.38 107 ASN A N 1
ATOM 854 C CA . ASN A 1 107 ? -3.708 -6.369 6.973 1.00 91.38 107 ASN A CA 1
ATOM 855 C C . ASN A 1 107 ? -3.374 -5.023 7.620 1.00 91.38 107 ASN A C 1
ATOM 857 O O . ASN A 1 107 ? -2.366 -4.889 8.319 1.00 91.38 107 ASN A O 1
ATOM 861 N N . LEU A 1 108 ? -4.225 -4.031 7.377 1.00 91.25 108 LEU A N 1
ATOM 862 C CA . LEU A 1 108 ? -4.241 -2.802 8.158 1.00 91.25 108 LEU A CA 1
ATOM 863 C C . LEU A 1 108 ? -5.265 -2.963 9.275 1.00 91.25 108 LEU A C 1
ATOM 865 O O . LEU A 1 108 ? -6.332 -3.534 9.064 1.00 91.25 108 LEU A O 1
ATOM 869 N N . PHE A 1 109 ? -4.925 -2.462 10.456 1.00 94.44 109 PHE A N 1
ATOM 870 C CA . PHE A 1 109 ? -5.748 -2.604 11.648 1.00 94.44 109 PHE A CA 1
ATOM 871 C C . PHE A 1 109 ? -6.095 -1.231 12.207 1.00 94.44 109 PHE A C 1
ATOM 873 O O . PHE A 1 109 ? -5.248 -0.338 12.253 1.00 94.44 109 PHE A O 1
ATOM 880 N N . VAL A 1 110 ? -7.331 -1.090 12.678 1.00 94.81 110 VAL A N 1
ATOM 881 C CA . VAL A 1 110 ? -7.737 0.015 13.545 1.00 94.81 110 VAL A CA 1
ATOM 882 C C . VAL A 1 110 ? -7.598 -0.477 14.983 1.00 94.81 110 VAL A C 1
ATOM 884 O O . VAL A 1 110 ? -8.232 -1.457 15.367 1.00 94.81 110 VAL A O 1
ATOM 887 N N . ILE A 1 111 ? -6.739 0.171 15.769 1.00 96.25 111 ILE A N 1
ATOM 888 C CA . ILE A 1 111 ? -6.512 -0.179 17.177 1.00 96.25 111 ILE A CA 1
ATOM 889 C C . ILE A 1 111 ? -7.337 0.776 18.038 1.00 96.25 111 ILE A C 1
ATOM 891 O O . ILE A 1 111 ? -7.118 1.985 18.007 1.00 96.25 111 ILE A O 1
ATOM 895 N N . ILE A 1 112 ? -8.284 0.230 18.803 1.00 97.19 112 ILE A N 1
ATOM 896 C CA . ILE A 1 112 ? -9.219 1.000 19.632 1.00 97.19 112 ILE A CA 1
ATOM 897 C C . ILE A 1 112 ? -8.944 0.689 21.103 1.00 97.19 112 ILE A C 1
ATOM 899 O O . ILE A 1 112 ? -8.920 -0.474 21.507 1.00 97.19 112 ILE A O 1
ATOM 903 N N . LYS A 1 113 ? -8.758 1.732 21.918 1.00 95.56 113 LYS A N 1
ATOM 904 C CA . LYS A 1 113 ? -8.670 1.599 23.376 1.00 95.56 113 LYS A CA 1
ATOM 905 C C . LYS A 1 113 ? -10.063 1.305 23.940 1.00 95.56 113 LYS A C 1
ATOM 907 O O . LYS A 1 113 ? -10.977 2.089 23.718 1.00 95.56 113 LYS A O 1
ATOM 912 N N . GLN A 1 114 ? -10.200 0.209 24.683 1.00 96.88 114 GLN A N 1
ATOM 913 C CA . GLN A 1 114 ? -11.442 -0.150 25.373 1.00 96.88 114 GLN A CA 1
ATOM 914 C C . GLN A 1 114 ? -11.460 0.477 26.770 1.00 96.88 114 GLN A C 1
ATOM 916 O O . GLN A 1 114 ? -10.725 0.050 27.659 1.00 96.88 114 GLN A O 1
ATOM 921 N N . ASN A 1 115 ? -12.243 1.532 26.953 1.00 96.75 115 ASN A N 1
ATOM 922 C CA . ASN A 1 115 ? -12.345 2.285 28.206 1.00 96.75 115 ASN A CA 1
ATOM 923 C C . ASN A 1 115 ? -13.766 2.789 28.513 1.00 96.75 115 ASN A C 1
ATOM 925 O O . ASN A 1 115 ? -13.952 3.465 29.521 1.00 96.75 115 ASN A O 1
ATOM 929 N N . GLY A 1 116 ? -14.754 2.492 27.667 1.00 96.69 116 GLY A N 1
ATOM 930 C CA . GLY A 1 116 ? -16.134 2.955 27.802 1.00 96.69 116 GLY A CA 1
ATOM 931 C C . GLY A 1 116 ? -16.313 4.465 27.615 1.00 96.69 116 GLY A C 1
ATOM 932 O O . GLY A 1 116 ? -17.371 4.990 27.952 1.00 96.69 116 GLY A O 1
ATOM 933 N N . GLN A 1 117 ? -15.295 5.172 27.117 1.00 97.44 117 GLN A N 1
ATOM 934 C CA . GLN A 1 117 ? -15.323 6.625 26.930 1.00 97.44 117 GLN A CA 1
ATOM 935 C C . GLN A 1 117 ? -15.629 6.994 25.471 1.00 97.44 117 GLN A C 1
ATOM 937 O O . GLN A 1 117 ? -15.708 6.139 24.585 1.00 97.44 117 GLN A O 1
ATOM 942 N N . SER A 1 118 ? -15.803 8.291 25.213 1.00 97.38 118 SER A N 1
ATOM 943 C CA . SER A 1 118 ? -16.140 8.835 23.890 1.00 97.38 118 SER A CA 1
ATOM 944 C C . SER A 1 118 ? -15.179 8.406 22.776 1.00 97.38 118 SER A C 1
ATOM 946 O O . SER A 1 118 ? -15.586 8.214 21.634 1.00 97.38 118 SER A O 1
ATOM 948 N N . GLU A 1 119 ? -13.908 8.213 23.108 1.00 96.62 119 GLU A N 1
ATOM 949 C CA . GLU A 1 119 ? -12.841 7.825 22.195 1.00 96.62 119 GLU A CA 1
ATOM 950 C C . GLU A 1 119 ? -13.023 6.388 21.696 1.00 96.62 119 GLU A C 1
ATOM 952 O O . GLU A 1 119 ? -12.757 6.104 20.528 1.00 96.62 119 GLU A O 1
ATOM 957 N N . GLU A 1 120 ? -13.533 5.490 22.545 1.00 98.12 120 GLU A N 1
ATOM 958 C CA . GLU A 1 120 ? -13.892 4.132 22.136 1.00 98.12 120 GLU A CA 1
ATOM 959 C C . GLU A 1 120 ? -15.053 4.162 21.137 1.00 98.12 120 GLU A C 1
ATOM 961 O O . GLU A 1 120 ? -14.995 3.497 20.101 1.00 98.12 120 GLU A O 1
ATOM 966 N N . GLN A 1 121 ? -16.091 4.958 21.417 1.00 98.00 121 GLN A N 1
ATOM 967 C CA . GLN A 1 121 ? -17.239 5.106 20.521 1.00 98.00 121 GLN A CA 1
ATOM 968 C C . GLN A 1 121 ? -16.822 5.694 19.167 1.00 98.00 121 GLN A C 1
ATOM 970 O O . GLN A 1 121 ? -17.227 5.175 18.128 1.00 98.00 121 GLN A O 1
ATOM 975 N N . ALA A 1 122 ? -15.987 6.736 19.167 1.00 97.31 122 ALA A N 1
ATOM 976 C CA . ALA A 1 122 ? -15.473 7.348 17.946 1.00 97.31 122 ALA A CA 1
ATOM 977 C C . ALA A 1 122 ? -14.618 6.366 17.129 1.00 97.31 122 ALA A C 1
ATOM 979 O O . ALA A 1 122 ? -14.785 6.266 15.913 1.00 97.31 122 ALA A O 1
ATOM 980 N N . GLY A 1 123 ? -13.744 5.600 17.791 1.00 97.62 123 GLY A N 1
ATOM 981 C CA . GLY A 1 123 ? -12.925 4.576 17.143 1.00 97.62 123 GLY A CA 1
ATOM 982 C C . GLY A 1 123 ? -13.763 3.471 16.498 1.00 97.62 123 GLY A C 1
ATOM 983 O O . GLY A 1 123 ? -13.497 3.098 15.355 1.00 97.62 123 GLY A O 1
ATOM 984 N N . LYS A 1 124 ? -14.801 2.989 17.196 1.00 98.12 124 LYS A N 1
ATOM 985 C CA . LYS A 1 124 ? -15.744 1.993 16.658 1.00 98.12 124 LYS A CA 1
ATOM 986 C C . LYS A 1 124 ? -16.519 2.544 15.469 1.00 98.12 124 LYS A C 1
ATOM 988 O O . LYS A 1 124 ? -16.499 1.928 14.414 1.00 98.12 124 LYS A O 1
ATOM 993 N N . ALA A 1 125 ? -17.096 3.739 15.597 1.00 98.06 125 ALA A N 1
ATOM 994 C CA . ALA A 1 125 ? -17.832 4.376 14.508 1.00 98.06 125 ALA A CA 1
ATOM 995 C C . ALA A 1 125 ? -16.962 4.579 13.255 1.00 98.06 125 ALA A C 1
ATOM 997 O O . ALA A 1 125 ? -17.427 4.361 12.139 1.00 98.06 125 ALA A O 1
ATOM 998 N N . TYR A 1 126 ? -15.691 4.957 13.424 1.00 97.38 126 TYR A N 1
ATOM 999 C CA . TYR A 1 126 ? -14.750 5.078 12.310 1.00 97.38 126 TYR A CA 1
ATOM 1000 C C . TYR A 1 126 ? -14.420 3.722 11.674 1.00 97.38 126 TYR A C 1
ATOM 1002 O O . TYR A 1 126 ? -14.426 3.607 10.449 1.00 97.38 126 TYR A O 1
ATOM 1010 N N . ALA A 1 127 ? -14.162 2.692 12.487 1.00 96.88 127 ALA A N 1
ATOM 1011 C CA . ALA A 1 127 ? -13.925 1.340 11.989 1.00 96.88 127 ALA A CA 1
ATOM 1012 C C . ALA A 1 127 ? -15.143 0.809 11.216 1.00 96.88 127 ALA A C 1
ATOM 1014 O O . ALA A 1 127 ? -14.983 0.352 10.088 1.00 96.88 127 ALA A O 1
ATOM 1015 N N . ASP A 1 128 ? -16.348 0.955 11.769 1.00 97.12 128 ASP A N 1
ATOM 1016 C CA . ASP A 1 128 ? -17.601 0.546 11.129 1.00 97.12 128 ASP A CA 1
ATOM 1017 C C . ASP A 1 128 ? -17.834 1.312 9.819 1.00 97.12 128 ASP A C 1
ATOM 1019 O O . ASP A 1 128 ? -18.211 0.722 8.807 1.00 97.12 128 ASP A O 1
ATOM 1023 N N . TRP A 1 129 ? -17.540 2.618 9.789 1.00 97.56 129 TRP A N 1
ATOM 1024 C CA . TRP A 1 129 ? -17.636 3.418 8.567 1.00 97.56 129 TRP A CA 1
ATOM 1025 C C . TRP A 1 129 ? -16.664 2.947 7.479 1.00 97.56 129 TRP A C 1
ATOM 1027 O O . TRP A 1 129 ? -17.056 2.850 6.314 1.00 97.56 129 TRP A O 1
ATOM 1037 N N . LEU A 1 130 ? -15.422 2.594 7.834 1.00 96.50 130 LEU A N 1
ATOM 1038 C CA . LEU A 1 130 ? -14.457 2.038 6.879 1.00 96.50 130 LEU A CA 1
ATOM 1039 C C . LEU A 1 130 ? -14.946 0.723 6.250 1.00 96.50 130 LEU A C 1
ATOM 1041 O O . LEU A 1 130 ? -14.542 0.418 5.129 1.00 96.50 130 LEU A O 1
ATOM 1045 N N . LEU A 1 131 ? -15.813 -0.039 6.927 1.00 95.50 131 LEU A N 1
ATOM 1046 C CA . LEU A 1 131 ? -16.399 -1.285 6.414 1.00 95.50 131 LEU A CA 1
ATOM 1047 C C . LEU A 1 131 ? -17.584 -1.069 5.459 1.00 95.50 131 LEU A C 1
ATOM 1049 O O . LEU A 1 131 ? -17.998 -2.013 4.792 1.00 95.50 131 LEU A O 1
ATOM 1053 N N . THR A 1 132 ? -18.120 0.148 5.357 1.00 97.00 132 THR A N 1
ATOM 1054 C CA . THR A 1 132 ? -19.186 0.473 4.392 1.00 97.00 132 THR A CA 1
ATOM 1055 C C . THR A 1 132 ? -18.673 0.467 2.950 1.00 97.00 132 THR A C 1
ATOM 1057 O O . THR A 1 132 ? -17.474 0.613 2.708 1.00 97.00 132 THR A O 1
ATOM 1060 N N . ASP A 1 133 ? -19.578 0.400 1.967 1.00 96.88 133 ASP A N 1
ATOM 1061 C CA . ASP A 1 133 ? -19.215 0.490 0.544 1.00 96.88 133 ASP A CA 1
ATOM 1062 C C . ASP A 1 133 ? -18.422 1.761 0.213 1.00 96.88 133 ASP A C 1
ATOM 1064 O O . ASP A 1 133 ? -17.413 1.696 -0.492 1.00 96.88 133 ASP A O 1
ATOM 1068 N N . GLN A 1 134 ? -18.832 2.903 0.777 1.00 96.88 134 GLN A N 1
ATOM 1069 C CA . GLN A 1 134 ? -18.132 4.177 0.612 1.00 96.88 134 GLN A CA 1
ATOM 1070 C C . GLN A 1 134 ? -16.725 4.133 1.231 1.00 96.88 134 GLN A C 1
ATOM 1072 O O . GLN A 1 134 ? -15.763 4.611 0.627 1.00 96.88 134 GLN A O 1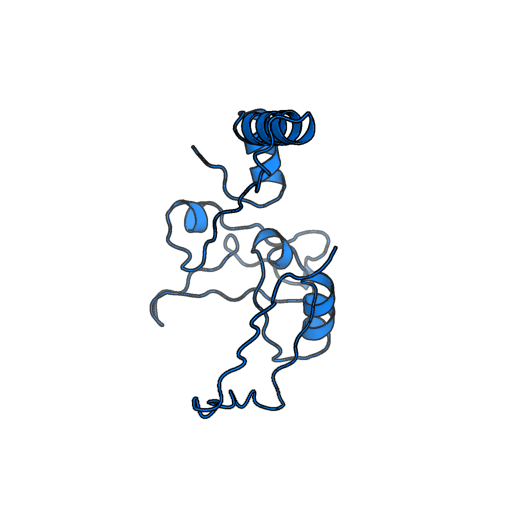
ATOM 1077 N N . GLY A 1 135 ? -16.586 3.550 2.426 1.00 96.62 135 GLY A N 1
ATOM 1078 C CA . GLY A 1 135 ? -15.289 3.365 3.079 1.00 96.62 135 GLY A CA 1
ATOM 1079 C C . GLY A 1 135 ? -14.354 2.478 2.254 1.00 96.62 135 GLY A C 1
ATOM 1080 O O . GLY A 1 135 ? -13.199 2.835 2.012 1.00 96.62 135 GLY A O 1
ATOM 1081 N N . GLN A 1 136 ? -14.871 1.362 1.738 1.00 96.19 136 GLN A N 1
ATOM 1082 C CA . GLN A 1 136 ? -14.118 0.433 0.894 1.00 96.19 136 GLN A CA 1
ATOM 1083 C C . GLN A 1 136 ? -13.721 1.039 -0.459 1.00 96.19 136 GLN A C 1
ATOM 1085 O O . GLN A 1 136 ? -12.618 0.775 -0.942 1.00 96.19 136 GLN A O 1
ATOM 1090 N N . GLU A 1 137 ? -14.567 1.881 -1.060 1.00 95.56 137 GLU A N 1
ATOM 1091 C CA . GLU A 1 137 ? -14.220 2.632 -2.273 1.00 95.56 137 GLU A CA 1
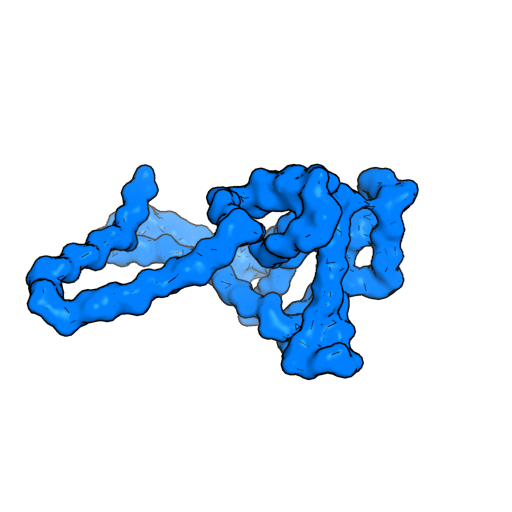ATOM 1092 C C . GLU A 1 137 ? -13.038 3.580 -2.023 1.00 95.56 137 GLU A C 1
ATOM 1094 O O . GLU A 1 137 ? -12.083 3.620 -2.803 1.00 95.56 137 GLU A O 1
ATOM 1099 N N . LEU A 1 138 ? -13.049 4.307 -0.902 1.00 95.25 138 LEU A N 1
ATOM 1100 C CA . LEU A 1 138 ? -11.945 5.193 -0.529 1.00 95.25 138 LEU A CA 1
ATOM 1101 C C . LEU A 1 138 ? -10.650 4.421 -0.239 1.00 95.25 138 LEU A C 1
ATOM 1103 O O . LEU A 1 138 ? -9.575 4.872 -0.635 1.00 95.25 138 LEU A O 1
ATOM 1107 N N . ILE A 1 139 ? -10.738 3.243 0.385 1.00 94.62 139 ILE A N 1
ATOM 1108 C CA . ILE A 1 139 ? -9.596 2.341 0.608 1.00 94.62 139 ILE A CA 1
ATOM 1109 C C . ILE A 1 139 ? -8.980 1.891 -0.727 1.00 94.62 139 ILE A C 1
ATOM 1111 O O . ILE A 1 139 ? -7.757 1.945 -0.893 1.00 94.62 139 ILE A O 1
ATOM 1115 N N . GLU A 1 140 ? -9.801 1.494 -1.704 1.00 92.25 140 GLU A N 1
ATOM 1116 C CA . GLU A 1 140 ? -9.320 1.085 -3.031 1.00 92.25 140 GLU A CA 1
ATOM 1117 C C . GLU A 1 140 ? -8.671 2.260 -3.783 1.00 92.25 140 GLU A C 1
ATOM 1119 O O . GLU A 1 140 ? -7.563 2.121 -4.321 1.00 92.25 140 GLU A O 1
ATOM 1124 N N . ASN A 1 141 ? -9.293 3.444 -3.727 1.00 91.81 141 ASN A N 1
ATOM 1125 C CA . ASN A 1 141 ? -8.768 4.688 -4.300 1.00 91.81 141 ASN A CA 1
ATOM 1126 C C . ASN A 1 141 ? -7.445 5.134 -3.658 1.00 91.81 141 ASN A C 1
ATOM 1128 O O . ASN A 1 141 ? -6.582 5.688 -4.343 1.00 91.81 141 ASN A O 1
ATOM 1132 N N . ALA A 1 142 ? -7.245 4.849 -2.369 1.00 92.94 142 ALA A N 1
ATOM 1133 C CA . ALA A 1 142 ? -5.988 5.080 -1.658 1.00 92.94 142 ALA A CA 1
ATOM 1134 C C . ALA A 1 142 ? -4.885 4.055 -2.003 1.00 92.94 142 ALA A C 1
ATOM 1136 O O . ALA A 1 142 ? -3.763 4.157 -1.503 1.00 92.94 142 ALA A O 1
ATOM 1137 N N . GLY A 1 143 ? -5.164 3.080 -2.875 1.00 91.44 143 GLY A N 1
ATOM 1138 C CA . GLY A 1 143 ? -4.173 2.111 -3.342 1.00 91.44 143 GLY A CA 1
ATOM 1139 C C . GLY A 1 143 ? -4.169 0.781 -2.589 1.00 91.44 143 GLY A C 1
ATOM 1140 O O . GLY A 1 143 ? -3.235 -0.000 -2.773 1.00 91.44 143 GLY A O 1
ATOM 1141 N N . PHE A 1 144 ? -5.172 0.506 -1.755 1.00 93.81 144 PHE A N 1
ATOM 1142 C CA . PHE A 1 144 ? -5.266 -0.732 -0.979 1.00 93.81 144 PHE A CA 1
ATOM 1143 C C . PHE A 1 144 ? -6.254 -1.730 -1.591 1.00 93.81 144 PHE A C 1
ATOM 1145 O O . PHE A 1 144 ? -6.994 -1.423 -2.522 1.00 93.81 144 PHE A O 1
ATOM 1152 N N . ILE A 1 145 ? -6.242 -2.959 -1.075 1.00 92.81 145 ILE A N 1
ATOM 1153 C CA . ILE A 1 145 ? -7.202 -3.994 -1.458 1.00 92.81 145 ILE A CA 1
ATOM 1154 C C . ILE A 1 145 ? -8.406 -3.886 -0.536 1.00 92.81 145 ILE A C 1
ATOM 1156 O O . ILE A 1 145 ? -8.261 -4.008 0.679 1.00 92.81 145 ILE A O 1
ATOM 1160 N N . ARG A 1 146 ? -9.585 -3.675 -1.120 1.00 92.12 146 ARG A N 1
ATOM 1161 C CA . ARG A 1 146 ? -10.848 -3.741 -0.385 1.00 92.12 146 ARG A CA 1
ATOM 1162 C C . ARG A 1 146 ? -11.070 -5.125 0.226 1.00 92.12 146 ARG A C 1
ATOM 1164 O O . ARG A 1 146 ? -10.734 -6.137 -0.397 1.00 92.12 146 ARG A O 1
ATOM 1171 N N . ILE A 1 147 ? -11.683 -5.156 1.398 1.00 89.31 147 ILE A N 1
ATOM 1172 C CA . ILE A 1 147 ? -12.188 -6.377 2.024 1.00 89.31 147 ILE A CA 1
ATOM 1173 C C . ILE A 1 147 ? -13.649 -6.598 1.611 1.00 89.31 147 ILE A C 1
ATOM 1175 O O . ILE A 1 147 ? -14.338 -5.648 1.234 1.00 89.31 147 ILE A O 1
ATOM 1179 N N . LYS A 1 148 ? -14.060 -7.868 1.558 1.00 71.38 148 LYS A N 1
ATOM 1180 C CA . LYS A 1 148 ? -15.432 -8.277 1.232 1.00 71.38 148 LYS A CA 1
ATOM 1181 C C . LYS A 1 148 ? -16.286 -8.333 2.485 1.00 71.38 148 LYS A C 1
ATOM 1183 O O . LYS A 1 148 ? -15.721 -8.721 3.531 1.00 71.38 148 LYS A O 1
#

Secondary structure (DSSP, 8-state):
-----------S----------TT----S-HHHHHHHHHHSTT------HHHHTT-SSS----B-SSTT--B-SBPSSPPPGGGTTTS---B-HHHHHTT-SS-----------SSSHHHHHHHHHHHHHTSHHHHHHHHHTTPPPP-

pLDDT: mean 87.05, std 18.9, range [28.56, 98.12]

Foldseek 3Di:
DDDPPPPPPPDPDDDDPPPPDPPPDDDDDDPVVLLVVCLVDPPDDDDDDLLSPQFDLSDDFFFDAPDPVQTDTQFDPPADHSVCPPVDTTAGPLVCVVVCVRPDDDDDDQDADPDPDPRNVVSVVVVVVCLDPVNQVVCVVSRHHGDD

Radius of gyration: 20.12 Å; chains: 1; bounding box: 47×31×55 Å

=== Feature glossary ===
Legend for the data blocks above and below:

— What the protein is —

Sequence gives the chain of amino acids in standard one-letter code (A=alanine, C=cysteine, …, Y=tyrosine), read N→C. It is the only feature that is directly encoded by the gene; all structural features are derived from the folded form of this sequence.

The annotation block draws on four external resources. InterPro: which protein families and domains the sequence belongs to. GO: standardized terms for what the protein does, what process it participates in, and where in the cell it acts. CATH: which structural fold it has in the CATH hierarchy. Organism: the species of origin.

— Where its atoms are —

Atomic coordinates in PDBx/mmCIF format — the same representation the Protein Data Bank distributes. Each line of the _atom_site loop places one backbone atom in Cartesian space (units: ångströms, origin: arbitrary).

Six rendered views show the 3D structure from the faces of a cube — i.e. along ±x, ±y, ±z. Rendering representation is drawn randomly per protein from cartoon (secondary-structure ribbons), sticks (backbone bonds), or molecular surface; coloring is either N→C rainbow (blue at the N-terminus through red at the C-terminus) or one color per chain.

— Local backbone conformation —

DSSP 8-state secondary structure assigns each residue one of H (α-helix), G (3₁₀-helix), I (π-helix), E (extended β-strand), B (isolated β-bridge), T (hydrogen-bonded turn), S (bend), or '-' (coil). The assignment is computed from backbone hydrogen-bond geometry via the Kabsch–Sander algorithm.

P-SEA three-state annotation labels each residue as helix, strand, or coil based purely on the geometry of the Cα trace. It serves as a fallback when the full backbone (and thus DSSP) is unavailable.

φ (phi) and ψ (psi) are the two rotatable backbone dihedrals per residue: φ is the C(i-1)–N–Cα–C torsion, ψ is the N–Cα–C–N(i+1) torsion, both in degrees on (−180°, 180°]. α-helical residues cluster near (−60°, −45°); β-strand residues near (−120°, +130°). A Ramachandran plot is simply a scatter of (φ, ψ) for every residue.

— Global shape and packing —

Radius of gyration (Rg) is the root-mean-square distance of Cα atoms from their centroid — a single number for overall size and compactness. A globular domain of N residues has Rg ≈ 2.2·N^0.38 Å; an extended or disordered chain has a much larger Rg. The Cα contact count is the number of residue pairs whose Cα atoms are within 8 Å and are more than four positions apart in sequence — a standard proxy for tertiary packing density. The bounding box is the smallest axis-aligned box enclosing all Cα atoms.

Accessible surface area quantifies burial. A residue with SASA near zero is packed into the hydrophobic core; one with SASA >100 Å² sits on the surface. Computed here via the Shrake–Rupley numerical algorithm with a 1.4 Å probe.

The contact map is a binary N×N matrix image: pixel (i, j) is dark where Cα_i and Cα_j are within 8 Å and |i−j|>4. Because the |i−j|>4 filter removes local helical contacts, off-diagonal stripes parallel to the main diagonal indicate parallel β-sheets; stripes perpendicular to it indicate antiparallel β-sheets. The Ramachandran plot scatters every residue's (φ, ψ) pair against the sterically allowed regions. The PAE heatmap renders the predicted-aligned-error matrix.

— Structural neighborhood —

A 3Di character summarizes, for each residue, the relative orientation of the Cα frame of its nearest spatial neighbor. Because it encodes fold topology rather than chemistry, 3Di alignments detect remote structural similarity that sequence alignment misses.

Structural nearest neighbors (via Foldseek easy-search vs the PDB). Reported per hit: target PDB id, E-value, and alignment TM-score. A TM-score above ~0.5 is the conventional threshold for 'same fold'.

— Confidence and disorder —

For AlphaFold models, the B-factor field carries pLDDT — the model's own estimate of local accuracy on a 0–100 scale. Regions with pLDDT<50 should be treated as essentially unmodeled; they often correspond to intrinsically disordered segments.

B-factor (Debye–Waller factor) reflects atomic displacement in the crystal lattice. It is an experimental observable (units Å²), not a prediction; low values mean the atom is pinned down, high values mean it moves or is heterogeneous across the crystal.

Predicted Aligned Error (PAE) is an AlphaFold confidence matrix: entry (i, j) is the expected error in the position of residue j, in ångströms, when the prediction is superimposed on the true structure at residue i. Low PAE within a block of residues means that block is internally rigid and well-predicted; high PAE between two blocks means their relative placement is uncertain even if each block individually is confident.